Protein AF-A0A6C0ADE0-F1 (afdb_monomer_lite)

Sequence (168 aa):
MKRLPNNFSSVLDKIGKIKNLGKESSYKEVNKNYNKIDKKFKESECYVPDIEKTLAKYKQDDKRVDALRILKDSRNEELYKLATKSSKLTKLAKKIVKDYSPNFESKISETKVVSILKKLLQKRCRGWTGPWTILELNNNGTIKNIELFDSNDKTYVFRELCKRYKKK

pLDDT: mean 76.49, std 15.69, range [42.31, 96.62]

Structure (mmCIF, N/CA/C/O backbone):
data_AF-A0A6C0ADE0-F1
#
_entry.id   AF-A0A6C0ADE0-F1
#
loop_
_atom_site.group_PDB
_atom_site.id
_atom_site.type_symbol
_atom_site.label_atom_id
_atom_site.label_alt_id
_atom_site.label_comp_id
_atom_site.label_asym_id
_atom_site.label_entity_id
_atom_site.label_seq_id
_atom_site.pdbx_PDB_ins_code
_atom_site.Cartn_x
_atom_site.Cartn_y
_atom_site.Cartn_z
_atom_site.occupancy
_atom_site.B_iso_or_equiv
_atom_site.auth_seq_id
_atom_site.auth_comp_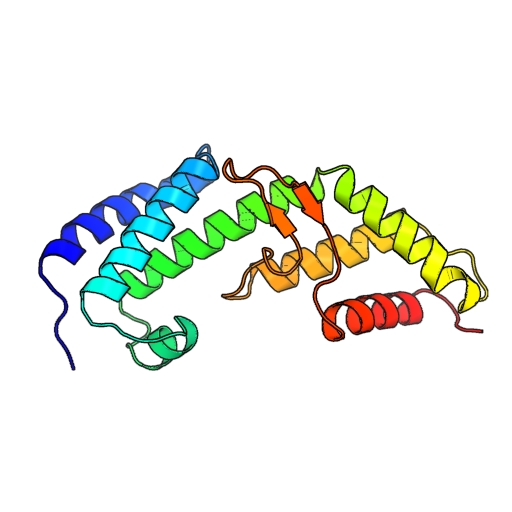id
_atom_site.auth_asym_id
_atom_site.auth_atom_id
_atom_site.pdbx_PDB_model_num
ATOM 1 N N . MET A 1 1 ? -31.093 -11.172 15.295 1.00 44.62 1 MET A N 1
ATOM 2 C CA . MET A 1 1 ? -29.866 -10.345 15.170 1.00 44.62 1 MET A CA 1
ATOM 3 C C . MET A 1 1 ? -29.259 -10.166 16.554 1.00 44.62 1 MET A C 1
ATOM 5 O O . MET A 1 1 ? -29.986 -9.736 17.443 1.00 44.62 1 MET A O 1
ATOM 9 N N . LYS A 1 2 ? -27.981 -10.519 16.765 1.00 43.75 2 LYS A N 1
ATOM 10 C CA . LYS A 1 2 ? -27.301 -10.273 18.052 1.00 43.75 2 LYS A CA 1
ATOM 11 C C . LYS A 1 2 ? -27.262 -8.756 18.308 1.00 43.75 2 LYS A C 1
ATOM 13 O O . LYS A 1 2 ? -26.799 -8.006 17.448 1.00 43.75 2 LYS A O 1
ATOM 18 N N . ARG A 1 3 ? -27.789 -8.297 19.448 1.00 42.31 3 ARG A N 1
ATOM 19 C CA . ARG A 1 3 ? -27.652 -6.897 19.892 1.00 42.31 3 ARG A CA 1
ATOM 20 C C . ARG A 1 3 ? -26.234 -6.699 20.431 1.00 42.31 3 ARG A C 1
ATOM 22 O O . ARG A 1 3 ? -25.708 -7.597 21.081 1.00 42.31 3 ARG A O 1
ATOM 29 N N . LEU A 1 4 ? -25.608 -5.560 20.130 1.00 48.62 4 LEU A N 1
ATOM 30 C CA . LEU A 1 4 ? -24.246 -5.294 20.604 1.00 48.62 4 LEU A CA 1
ATOM 31 C C . LEU A 1 4 ? -24.224 -4.846 22.073 1.00 48.62 4 LEU A C 1
ATOM 33 O O . LEU A 1 4 ? -25.195 -4.241 22.530 1.00 48.62 4 LEU A O 1
ATOM 37 N N . PRO A 1 5 ? -23.099 -5.064 22.780 1.00 54.41 5 PRO A N 1
ATOM 38 C CA . PRO A 1 5 ? -22.905 -4.577 24.141 1.00 54.41 5 PRO A CA 1
ATOM 39 C C . PRO A 1 5 ? -22.916 -3.042 24.242 1.00 54.41 5 PRO A C 1
ATOM 41 O O . PRO A 1 5 ? -22.421 -2.338 23.361 1.00 54.41 5 PRO A O 1
ATOM 44 N N . ASN A 1 6 ? -23.394 -2.517 25.373 1.00 56.78 6 ASN A N 1
ATOM 45 C CA . ASN A 1 6 ? -23.583 -1.077 25.621 1.00 56.78 6 ASN A CA 1
ATOM 46 C C . ASN A 1 6 ? -22.294 -0.230 25.550 1.00 56.78 6 ASN A C 1
ATOM 48 O O . ASN A 1 6 ? -22.346 0.972 25.293 1.00 56.78 6 ASN A O 1
ATOM 52 N N . ASN A 1 7 ? -21.117 -0.837 25.725 1.00 60.50 7 ASN A N 1
ATOM 53 C CA . ASN A 1 7 ? -19.832 -0.129 25.681 1.00 60.50 7 ASN A CA 1
ATOM 54 C C . ASN A 1 7 ? -19.451 0.387 24.275 1.00 60.50 7 ASN A C 1
ATOM 56 O O . ASN A 1 7 ? -18.575 1.249 24.159 1.00 60.50 7 ASN A O 1
ATOM 60 N N . PHE A 1 8 ? -20.122 -0.084 23.220 1.00 62.78 8 PHE A N 1
ATOM 61 C CA . PHE A 1 8 ? -19.849 0.297 21.833 1.00 62.78 8 PHE A CA 1
ATOM 62 C C . PHE A 1 8 ? -20.228 1.742 21.490 1.00 62.78 8 PHE A C 1
ATOM 64 O O . PHE A 1 8 ? -19.565 2.350 20.652 1.00 62.78 8 PHE A O 1
ATOM 71 N N . SER A 1 9 ? -21.239 2.315 22.149 1.00 61.28 9 SER A N 1
ATOM 72 C CA . SER A 1 9 ? -21.659 3.710 21.928 1.00 61.28 9 SER A CA 1
ATOM 73 C C . SER A 1 9 ? -20.503 4.694 22.168 1.00 61.28 9 SER A C 1
ATOM 75 O O . SER A 1 9 ? -20.124 5.464 21.290 1.00 61.28 9 SER A O 1
ATOM 77 N N . SER A 1 10 ? -19.805 4.530 23.298 1.00 65.50 10 SER A N 1
ATOM 78 C CA . SER A 1 10 ? -18.647 5.358 23.670 1.00 65.50 10 SER A CA 1
ATOM 79 C C . SER A 1 10 ? -17.479 5.292 22.676 1.00 65.50 10 SER A C 1
ATOM 81 O O . SER A 1 10 ? -16.641 6.194 22.603 1.00 65.50 10 SER A O 1
ATOM 83 N N . VAL A 1 11 ? -17.389 4.187 21.933 1.00 63.28 11 VAL A N 1
ATOM 84 C CA . VAL A 1 11 ? -16.378 3.971 20.904 1.00 63.28 11 VAL A CA 1
ATOM 85 C C . VAL A 1 11 ? -16.780 4.711 19.632 1.00 63.28 11 VAL A C 1
ATOM 87 O O . VAL A 1 11 ? -15.941 5.387 19.043 1.00 63.28 11 VAL A O 1
ATOM 90 N N . LEU A 1 12 ? -18.058 4.653 19.255 1.00 62.88 12 LEU A N 1
ATOM 91 C CA . LEU A 1 12 ? -18.595 5.386 18.109 1.00 62.88 12 LEU A CA 1
ATOM 92 C C . LEU A 1 12 ? -18.482 6.894 18.279 1.00 62.88 12 LEU A C 1
ATOM 94 O O . LEU A 1 12 ? -18.069 7.562 17.339 1.00 62.88 12 LEU A O 1
ATOM 98 N N . ASP A 1 13 ? -18.738 7.420 19.473 1.00 67.06 13 ASP A N 1
ATOM 99 C CA . ASP A 1 13 ? -18.589 8.853 19.751 1.00 67.06 13 ASP A CA 1
ATOM 100 C C . ASP A 1 13 ? -17.144 9.324 19.569 1.00 67.06 13 ASP A C 1
ATOM 102 O O . ASP A 1 13 ? -16.877 10.406 19.041 1.00 67.06 13 ASP A O 1
ATOM 106 N N . LYS A 1 14 ? -16.176 8.481 19.951 1.00 65.00 14 LYS A N 1
ATOM 107 C CA . LYS A 1 14 ? -14.754 8.753 19.712 1.00 65.00 14 LYS A CA 1
ATOM 108 C C . LYS A 1 14 ? -14.420 8.725 18.224 1.00 65.00 14 LYS A C 1
ATOM 110 O O . LYS A 1 14 ? -13.579 9.509 17.807 1.00 65.00 14 LYS A O 1
ATOM 115 N N . ILE A 1 15 ? -15.094 7.897 17.425 1.00 62.59 15 ILE A N 1
ATOM 116 C CA . ILE A 1 15 ? -14.918 7.863 15.965 1.00 62.59 15 ILE A CA 1
ATOM 117 C C . ILE A 1 15 ? -15.659 9.011 15.264 1.00 62.59 15 ILE A C 1
ATOM 119 O O . ILE A 1 15 ? -15.177 9.536 14.265 1.00 62.59 15 ILE A O 1
ATOM 123 N N . GLY A 1 16 ? -16.786 9.478 15.800 1.00 63.16 16 GLY A N 1
ATOM 124 C CA . GLY A 1 16 ? -17.458 10.684 15.313 1.00 63.16 16 GLY A CA 1
ATOM 125 C C . GLY A 1 16 ? -16.520 11.894 15.330 1.00 63.16 16 GLY A C 1
ATOM 126 O O . GLY A 1 16 ? -16.477 12.662 14.373 1.00 63.16 16 GLY A O 1
ATOM 127 N N . LYS A 1 17 ? -15.666 11.982 16.357 1.00 62.97 17 LYS A N 1
ATOM 128 C CA . LYS A 1 17 ? -14.595 12.988 16.469 1.00 62.97 17 LYS A CA 1
ATOM 129 C C . LYS A 1 17 ? -13.444 12.773 15.473 1.00 62.97 17 LYS A C 1
ATOM 131 O O . LYS A 1 17 ? -12.700 13.704 15.187 1.00 62.97 17 LYS A O 1
ATOM 136 N N . ILE A 1 18 ? -13.317 11.568 14.913 1.00 59.19 18 ILE A N 1
ATOM 137 C CA . ILE A 1 18 ? -12.251 11.162 13.989 1.00 59.19 18 ILE A CA 1
ATOM 138 C C . ILE A 1 18 ? -12.515 11.566 12.530 1.00 59.19 18 ILE A C 1
ATOM 140 O O . ILE A 1 18 ? -11.573 11.625 11.745 1.00 59.19 18 ILE A O 1
ATOM 144 N N . LYS A 1 19 ? -13.739 11.959 12.143 1.00 54.19 19 LYS A N 1
ATOM 145 C CA . LYS A 1 19 ? -13.967 12.579 10.816 1.00 54.19 19 LYS A CA 1
ATOM 146 C C . LYS A 1 19 ? -13.066 13.806 10.565 1.00 54.19 19 LYS A C 1
ATOM 148 O O . LYS A 1 19 ? -12.791 14.122 9.414 1.00 54.19 19 LYS A O 1
ATOM 153 N N . ASN A 1 20 ? -12.536 14.422 11.626 1.00 55.69 20 ASN A N 1
ATOM 154 C CA . ASN A 1 20 ? -11.571 15.521 11.563 1.00 55.69 20 ASN A CA 1
ATOM 155 C C . ASN A 1 20 ? -10.087 15.079 11.490 1.00 55.69 20 ASN A C 1
ATOM 157 O O . ASN A 1 20 ? -9.224 15.938 11.331 1.00 55.69 20 ASN A O 1
ATOM 161 N N . LEU A 1 21 ? -9.752 13.776 11.557 1.00 53.44 21 LEU A N 1
ATOM 162 C CA . LEU A 1 21 ? -8.354 13.289 11.504 1.00 53.44 21 LEU A CA 1
ATOM 163 C C . LEU A 1 21 ? -7.681 13.498 10.138 1.00 53.44 21 LEU A C 1
ATOM 165 O O . LEU A 1 21 ? -6.459 13.407 10.044 1.00 53.44 21 LEU A O 1
ATOM 169 N N . GLY A 1 22 ? -8.451 13.800 9.086 1.00 46.94 22 GLY A N 1
ATOM 170 C CA . GLY A 1 22 ? -7.932 14.019 7.733 1.00 46.94 22 GLY A CA 1
ATOM 171 C C . GLY A 1 22 ? -6.965 15.200 7.592 1.00 46.94 22 GLY A C 1
ATOM 172 O O . GLY A 1 22 ? -6.417 15.382 6.506 1.00 46.94 22 GLY A O 1
ATOM 173 N N . LYS A 1 23 ? -6.745 15.998 8.650 1.00 50.06 23 LYS A N 1
ATOM 174 C CA . LYS A 1 23 ? -5.848 17.158 8.599 1.00 50.06 23 LYS A CA 1
ATOM 175 C C . LYS A 1 23 ? -4.549 17.071 9.399 1.00 50.06 23 LYS A C 1
ATOM 177 O O . LYS A 1 23 ? -3.659 17.818 9.033 1.00 50.06 23 LYS A O 1
ATOM 182 N N . GLU A 1 24 ? -4.359 16.182 10.380 1.00 50.00 24 GLU A N 1
ATOM 183 C CA . GLU A 1 24 ? -3.116 16.245 11.193 1.00 50.00 24 GLU A CA 1
ATOM 184 C C . GLU A 1 24 ? -2.796 15.019 12.069 1.00 50.00 24 GLU A C 1
ATOM 186 O O . GLU A 1 24 ? -1.850 15.043 12.854 1.00 50.00 24 GLU A O 1
ATOM 191 N N . SER A 1 25 ? -3.558 13.928 11.985 1.00 60.25 25 SER A N 1
ATOM 192 C CA . SER A 1 25 ? -3.407 12.828 12.949 1.00 60.25 25 SER A CA 1
ATOM 1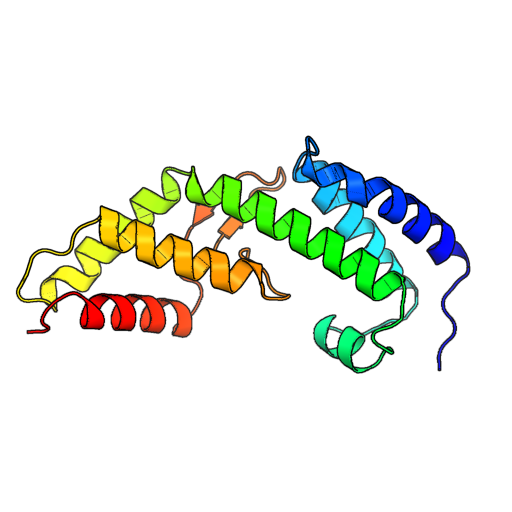93 C C . SER A 1 25 ? -2.361 11.804 12.534 1.00 60.25 25 SER A C 1
ATOM 195 O O . SER A 1 25 ? -2.317 11.354 11.389 1.00 60.25 25 SER A O 1
ATOM 197 N N . SER A 1 26 ? -1.532 11.383 13.488 1.00 68.69 26 SER A N 1
ATOM 198 C CA . SER A 1 26 ? -0.451 10.438 13.215 1.00 68.69 26 SER A CA 1
ATOM 199 C C . SER A 1 26 ? -0.990 9.031 12.922 1.00 68.69 26 SER A C 1
ATOM 201 O O . SER A 1 26 ? -1.973 8.580 13.517 1.00 68.69 26 SER A O 1
ATOM 203 N N . TYR A 1 27 ? -0.294 8.264 12.071 1.00 68.75 27 TYR A N 1
ATOM 204 C CA . TYR A 1 27 ? -0.612 6.845 11.837 1.00 68.75 27 TYR A CA 1
ATOM 205 C C . TYR A 1 27 ? -0.752 6.055 13.152 1.00 68.75 27 TYR A C 1
ATOM 207 O O . TYR A 1 27 ? -1.636 5.207 13.289 1.00 68.75 27 TYR A O 1
ATOM 215 N N . LYS A 1 28 ? 0.095 6.363 14.144 1.00 69.62 28 LYS A N 1
ATOM 216 C CA . LYS A 1 28 ? 0.086 5.729 15.468 1.00 69.62 28 LYS A CA 1
ATOM 217 C C . LYS A 1 28 ? -1.263 5.900 16.171 1.00 69.62 28 LYS A C 1
ATOM 219 O O . LYS A 1 28 ? -1.769 4.941 16.752 1.00 69.62 28 LYS A O 1
ATOM 224 N N . GLU A 1 29 ? -1.864 7.084 16.099 1.00 69.19 29 GLU A N 1
ATOM 225 C CA . GLU A 1 29 ? -3.171 7.365 16.701 1.00 69.19 29 GLU A CA 1
ATOM 226 C C . GLU A 1 29 ? -4.311 6.679 15.951 1.00 69.19 29 GLU A C 1
ATOM 228 O O . GLU A 1 29 ? -5.154 6.033 16.580 1.00 69.19 29 GLU A O 1
ATOM 233 N N . VAL A 1 30 ? -4.308 6.749 14.615 1.00 70.81 30 VAL A N 1
ATOM 234 C CA . VAL A 1 30 ? -5.309 6.069 13.776 1.00 70.81 30 VAL A CA 1
ATOM 235 C C . VAL A 1 30 ? -5.290 4.561 14.046 1.00 70.81 30 VAL A C 1
ATOM 237 O O . VAL A 1 30 ? -6.333 3.958 14.310 1.00 70.81 30 VAL A O 1
ATOM 240 N N . ASN A 1 31 ? -4.101 3.951 14.063 1.00 72.88 31 ASN A N 1
ATOM 241 C CA . ASN A 1 31 ? -3.940 2.516 14.283 1.00 72.88 31 ASN A CA 1
ATOM 242 C C . ASN A 1 31 ? -4.303 2.096 15.719 1.00 72.88 31 ASN A C 1
ATOM 244 O O . ASN A 1 31 ? -4.922 1.052 15.922 1.00 72.88 31 ASN A O 1
ATOM 248 N N . LYS A 1 32 ? -3.988 2.924 16.726 1.00 75.62 32 LYS A N 1
ATOM 249 C CA . LYS A 1 32 ? -4.409 2.695 18.120 1.00 75.62 32 LYS A CA 1
ATOM 250 C C . LYS A 1 32 ? -5.934 2.643 18.239 1.00 75.62 32 LYS A C 1
ATOM 252 O O . LYS A 1 32 ? -6.463 1.753 18.906 1.00 75.62 32 LYS A O 1
ATOM 257 N N . ASN A 1 33 ? -6.635 3.572 17.590 1.00 72.06 33 ASN A N 1
ATOM 258 C CA . ASN A 1 33 ? -8.096 3.606 17.598 1.00 72.06 33 ASN A CA 1
ATOM 259 C C . ASN A 1 33 ? -8.690 2.405 16.856 1.00 72.06 33 ASN A C 1
ATOM 261 O O . ASN A 1 33 ? -9.549 1.728 17.420 1.00 72.06 33 ASN A O 1
ATOM 265 N N . TYR A 1 34 ? -8.173 2.085 15.665 1.00 74.31 34 TYR A N 1
ATOM 266 C CA . TYR A 1 34 ? -8.557 0.889 14.911 1.00 74.31 34 TYR A CA 1
ATOM 267 C C . TYR A 1 34 ? -8.441 -0.384 15.765 1.00 74.31 34 TYR A C 1
ATOM 269 O O . TYR A 1 34 ? -9.428 -1.096 15.940 1.00 74.31 34 TYR A O 1
ATOM 277 N N . ASN A 1 35 ? -7.280 -0.618 16.388 1.00 75.44 35 ASN A N 1
ATOM 278 C CA . ASN A 1 35 ? -7.035 -1.806 17.213 1.00 75.44 35 ASN A CA 1
ATOM 279 C C . ASN A 1 35 ? -7.962 -1.884 18.433 1.00 75.44 35 ASN A C 1
ATOM 281 O O . ASN A 1 35 ? -8.391 -2.970 18.820 1.00 75.44 35 ASN A O 1
ATOM 285 N N . LYS A 1 36 ? -8.295 -0.743 19.050 1.00 73.56 36 LYS A N 1
ATOM 286 C CA . LYS A 1 36 ? -9.225 -0.704 20.187 1.00 73.56 36 LYS A CA 1
ATOM 287 C C . LYS A 1 36 ? -10.632 -1.143 19.781 1.00 73.56 36 LYS A C 1
ATOM 289 O O . LYS A 1 36 ? -11.290 -1.850 20.542 1.00 73.56 36 LYS A O 1
ATOM 294 N N . ILE A 1 37 ? -11.084 -0.719 18.605 1.00 70.44 37 ILE A N 1
ATOM 295 C CA . ILE A 1 37 ? -12.403 -1.074 18.074 1.00 70.44 37 ILE A CA 1
ATOM 296 C C . ILE A 1 37 ? -12.419 -2.538 17.650 1.00 70.44 37 ILE A C 1
ATOM 298 O O . ILE A 1 37 ? -13.31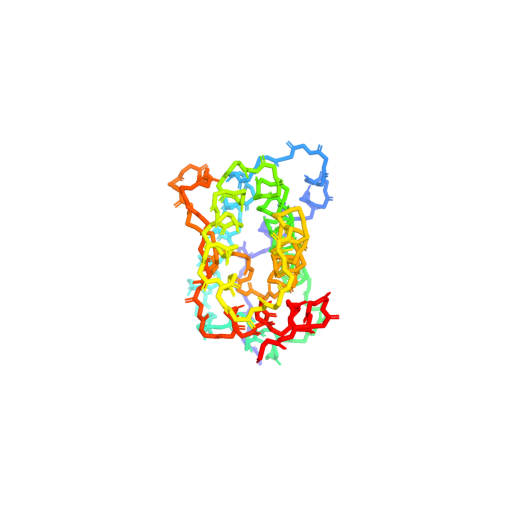2 -3.270 18.063 1.00 70.44 37 ILE A O 1
ATOM 302 N N . ASP A 1 38 ? -11.408 -2.978 16.899 1.00 70.56 38 ASP A N 1
ATOM 303 C CA . ASP A 1 38 ? -11.252 -4.371 16.470 1.00 70.56 38 ASP A CA 1
ATOM 304 C C . ASP A 1 38 ? -11.254 -5.333 17.670 1.00 70.56 38 ASP A C 1
ATOM 306 O O . ASP A 1 38 ? -11.996 -6.316 17.690 1.00 70.56 38 ASP A O 1
ATOM 310 N N . LYS A 1 39 ? -10.525 -4.990 18.742 1.00 74.19 39 LYS A N 1
ATOM 311 C CA . LYS A 1 39 ? -10.550 -5.748 19.999 1.00 74.19 39 LYS A CA 1
ATOM 312 C C . LYS A 1 39 ? -11.960 -5.838 20.592 1.00 74.19 39 LYS A C 1
ATOM 314 O O . LYS A 1 39 ? -12.371 -6.917 21.000 1.00 74.19 39 LYS A O 1
ATOM 319 N N . LYS A 1 40 ? -12.724 -4.739 20.609 1.00 68.94 40 LYS A N 1
ATOM 320 C CA . LYS A 1 40 ? -14.106 -4.730 21.127 1.00 68.94 40 LYS A CA 1
ATOM 321 C C . LYS A 1 40 ? -15.060 -5.575 20.282 1.00 68.94 40 LYS A C 1
ATOM 323 O O . LYS A 1 40 ? -15.943 -6.226 20.837 1.00 68.94 40 LYS A O 1
ATOM 328 N N . PHE A 1 41 ? -14.868 -5.625 18.965 1.00 65.12 41 PHE A N 1
ATOM 329 C CA . PHE A 1 41 ? -15.604 -6.555 18.106 1.00 65.12 41 PHE A CA 1
ATOM 330 C C . PHE A 1 41 ? -15.274 -8.010 18.459 1.00 65.12 41 PHE A C 1
ATOM 332 O O . PHE A 1 41 ? -16.189 -8.792 18.702 1.00 65.12 41 PHE A O 1
ATOM 339 N N . LYS A 1 42 ? -13.989 -8.353 18.600 1.00 65.19 42 LYS A N 1
ATOM 340 C CA . LYS A 1 42 ? -13.560 -9.707 18.992 1.00 65.19 42 LYS A CA 1
ATOM 341 C C . LYS A 1 42 ? -14.104 -10.132 20.363 1.00 65.19 42 LYS A C 1
ATOM 343 O O . LYS A 1 42 ? -14.612 -11.239 20.490 1.00 65.19 42 LYS A O 1
ATOM 348 N N . GLU A 1 43 ? -14.044 -9.246 21.362 1.00 65.12 43 GLU A N 1
ATOM 349 C CA . GLU A 1 43 ? -14.543 -9.486 22.731 1.00 65.12 43 GLU A CA 1
ATOM 350 C C . GLU A 1 43 ? -16.066 -9.663 22.803 1.00 65.12 43 GLU A C 1
ATOM 352 O O . GLU A 1 43 ? -16.563 -10.368 23.671 1.00 65.12 43 GLU A O 1
ATOM 357 N N . SER A 1 44 ? -16.825 -9.025 21.910 1.00 61.94 44 SER A N 1
ATOM 358 C CA . SER A 1 44 ? -18.297 -9.083 21.916 1.00 61.94 44 SER A CA 1
ATOM 359 C C . SER A 1 44 ? -18.871 -10.334 21.241 1.00 61.94 44 SER A C 1
ATOM 361 O O . SER A 1 44 ? -20.031 -10.328 20.830 1.00 61.94 44 SER A O 1
ATOM 363 N N . GLU A 1 45 ? -18.055 -11.381 21.063 1.00 53.41 45 GLU A N 1
ATOM 364 C CA . GLU A 1 45 ? -18.362 -12.560 20.241 1.00 53.41 45 GLU A CA 1
ATOM 365 C C . GLU A 1 45 ? -18.902 -12.210 18.846 1.00 53.41 45 GLU A C 1
ATOM 367 O O . GLU A 1 45 ? -19.582 -13.014 18.193 1.00 53.41 45 GLU A O 1
ATOM 372 N N . CYS A 1 46 ? -18.565 -11.022 18.335 1.00 50.81 46 CYS A N 1
ATOM 373 C CA . CYS A 1 46 ? -18.668 -10.725 16.915 1.00 50.81 46 CYS A CA 1
ATOM 374 C C . CYS A 1 46 ? -17.487 -11.415 16.225 1.00 50.81 46 CYS A C 1
ATOM 376 O O . CYS A 1 46 ? -16.618 -10.781 15.631 1.00 50.81 46 CYS A O 1
ATOM 378 N N . TYR A 1 47 ? -17.432 -12.739 16.376 1.00 42.75 47 TYR A N 1
ATOM 379 C CA . TYR A 1 47 ? -16.465 -13.607 15.741 1.00 42.75 47 TYR A CA 1
ATOM 380 C C . TYR A 1 47 ? -16.824 -13.646 14.267 1.00 42.75 47 TYR A C 1
ATOM 382 O O . TYR A 1 47 ? -17.665 -14.420 13.811 1.00 42.75 47 TYR A O 1
ATOM 390 N N . VAL A 1 48 ? -16.207 -12.766 13.502 1.00 46.06 48 VAL A N 1
ATOM 391 C CA . VAL A 1 48 ? -16.073 -13.008 12.084 1.00 46.06 48 VAL A CA 1
ATOM 392 C C . VAL A 1 48 ? -14.605 -12.774 11.778 1.00 46.06 48 VAL A C 1
ATOM 394 O O . VAL A 1 48 ? -14.138 -11.639 11.881 1.00 46.06 48 VAL A O 1
ATOM 397 N N . PRO A 1 49 ? -13.869 -13.831 11.408 1.00 45.28 49 PRO A N 1
ATOM 398 C CA . PRO A 1 49 ? -12.479 -13.751 10.957 1.00 45.28 49 PRO A CA 1
ATOM 399 C C . PRO A 1 49 ? -12.276 -12.899 9.694 1.00 45.28 49 PRO A C 1
ATOM 401 O O . PRO A 1 49 ? -11.251 -13.000 9.036 1.00 45.28 49 PRO A O 1
ATOM 404 N N . ASP A 1 50 ? -13.260 -12.092 9.314 1.00 53.09 50 ASP A N 1
ATOM 405 C CA . ASP A 1 50 ? -13.297 -11.388 8.058 1.00 53.09 50 ASP A CA 1
ATOM 406 C C . ASP A 1 50 ? -14.288 -10.234 8.196 1.00 53.09 50 ASP A C 1
ATOM 408 O O . ASP A 1 50 ? -15.505 -10.425 8.136 1.00 53.09 50 ASP A O 1
ATOM 412 N N . ILE A 1 51 ? -13.787 -9.026 8.451 1.00 53.00 51 ILE A N 1
ATOM 413 C CA . ILE A 1 51 ? -14.661 -7.855 8.544 1.00 53.00 51 ILE A CA 1
ATOM 414 C C . ILE A 1 51 ? -15.440 -7.685 7.230 1.00 53.00 51 ILE A C 1
ATOM 416 O O . ILE A 1 51 ? -16.568 -7.232 7.295 1.00 53.00 51 ILE A O 1
ATOM 420 N N . GLU A 1 52 ? -14.960 -8.164 6.073 1.00 51.44 52 GLU A N 1
ATOM 421 C CA . GLU A 1 52 ? -15.759 -8.228 4.835 1.00 51.44 52 GLU A CA 1
ATOM 422 C C . GLU A 1 52 ? -17.008 -9.114 4.972 1.00 51.44 52 GLU A C 1
ATOM 424 O O . GLU A 1 52 ? -18.100 -8.716 4.564 1.00 51.44 52 GLU A O 1
ATOM 429 N N . LYS A 1 53 ? -16.904 -10.273 5.633 1.00 54.62 53 LYS A N 1
ATOM 430 C CA . LYS A 1 53 ? -18.069 -11.121 5.938 1.00 54.62 53 LYS A CA 1
ATOM 431 C C . LYS A 1 53 ? -18.943 -10.519 7.039 1.00 54.62 53 LYS A C 1
ATOM 433 O O . LYS A 1 53 ? -20.151 -10.742 7.028 1.00 54.62 53 LYS A O 1
ATOM 438 N N . THR A 1 54 ? -18.376 -9.746 7.971 1.00 52.44 54 THR A N 1
ATOM 439 C CA . THR A 1 54 ? -19.157 -8.945 8.934 1.00 52.44 54 THR A CA 1
ATOM 440 C C . THR A 1 54 ? -19.946 -7.868 8.199 1.00 52.44 54 THR A C 1
ATOM 442 O O . THR A 1 54 ? -21.148 -7.757 8.386 1.00 52.44 54 THR A O 1
ATOM 445 N N . LEU A 1 55 ? -19.305 -7.125 7.302 1.00 55.62 55 LEU A N 1
ATOM 446 C CA . LEU A 1 55 ? -19.916 -6.085 6.476 1.00 55.62 55 LEU A CA 1
ATOM 447 C C . LEU A 1 55 ? -21.018 -6.647 5.570 1.00 55.62 55 LEU A C 1
ATOM 449 O O . LEU A 1 55 ? -22.012 -5.972 5.348 1.00 55.62 55 LEU A O 1
ATOM 453 N N . ALA A 1 56 ? -20.871 -7.887 5.094 1.00 56.69 56 ALA A N 1
ATOM 454 C CA . ALA A 1 56 ? -21.905 -8.586 4.333 1.00 56.69 56 ALA A CA 1
ATOM 455 C C . ALA A 1 56 ? -23.074 -9.098 5.203 1.00 56.69 56 ALA A C 1
ATOM 457 O O . ALA A 1 56 ? -24.184 -9.262 4.703 1.00 56.69 56 ALA A O 1
ATOM 458 N N . LYS A 1 57 ? -22.842 -9.370 6.498 1.00 54.22 57 LYS A N 1
ATOM 459 C CA . LYS A 1 57 ? -23.856 -9.879 7.445 1.00 54.22 57 LYS A CA 1
ATOM 460 C C . LYS A 1 57 ? -24.632 -8.782 8.178 1.00 54.22 57 LYS A C 1
ATOM 462 O O . LYS A 1 57 ? -25.758 -9.029 8.609 1.00 54.22 57 LYS A O 1
ATOM 467 N N . TYR A 1 58 ? -24.042 -7.607 8.372 1.00 55.03 58 TYR A N 1
ATOM 468 C CA . TYR A 1 58 ? -24.694 -6.455 8.995 1.00 55.03 58 TYR A CA 1
ATOM 469 C C . TYR A 1 58 ? -25.229 -5.518 7.901 1.00 55.03 58 TYR A C 1
ATOM 471 O O . TYR A 1 58 ? -24.603 -5.360 6.859 1.00 55.03 58 TYR A O 1
ATOM 479 N N . LYS A 1 59 ? -26.404 -4.905 8.108 1.00 56.16 59 LYS A N 1
ATOM 480 C CA . LYS A 1 59 ? -26.961 -3.936 7.146 1.00 56.16 59 LYS A CA 1
ATOM 481 C C . LYS A 1 59 ? -25.967 -2.781 6.945 1.00 56.16 59 LYS A C 1
ATOM 483 O O . LYS A 1 59 ? -25.395 -2.303 7.923 1.00 56.16 59 LYS A O 1
ATOM 488 N N . GLN A 1 60 ? -25.795 -2.329 5.700 1.00 55.78 60 GLN A N 1
ATOM 489 C CA . GLN A 1 60 ? -24.876 -1.237 5.336 1.00 55.78 60 GLN A CA 1
ATOM 490 C C . GLN A 1 60 ? -25.142 0.071 6.107 1.00 55.78 60 GLN A C 1
ATOM 492 O O . GLN A 1 60 ? -24.214 0.850 6.285 1.00 55.78 60 GLN A O 1
ATOM 497 N N . ASP A 1 61 ? -26.353 0.261 6.641 1.00 55.72 61 ASP A N 1
ATOM 498 C CA . ASP A 1 61 ? -26.769 1.449 7.408 1.00 55.72 61 ASP A CA 1
ATOM 499 C C . ASP A 1 61 ? -26.313 1.454 8.880 1.00 55.72 61 ASP A C 1
ATOM 501 O O . ASP A 1 61 ? -26.733 2.288 9.690 1.00 55.72 61 ASP A O 1
ATOM 505 N N . ASP A 1 62 ? -25.478 0.498 9.280 1.00 65.38 62 ASP A N 1
ATOM 506 C CA . ASP A 1 62 ? -24.936 0.464 10.627 1.00 65.38 62 ASP A CA 1
ATOM 507 C C . ASP A 1 62 ? -23.819 1.507 10.796 1.00 65.38 62 ASP A C 1
ATOM 509 O O . ASP A 1 62 ? -22.708 1.351 10.285 1.00 65.38 62 ASP A O 1
ATOM 513 N N . LYS A 1 63 ? -24.070 2.544 11.606 1.00 65.88 63 LYS A N 1
ATOM 514 C CA . LYS A 1 63 ? -23.093 3.606 11.925 1.00 65.88 63 LYS A CA 1
ATOM 515 C C . LYS A 1 63 ? -21.722 3.071 12.387 1.00 65.88 63 LYS A C 1
ATOM 517 O O . LYS A 1 63 ? -20.721 3.776 12.279 1.00 65.88 63 LYS A O 1
ATOM 522 N N . ARG A 1 64 ? -21.644 1.835 12.900 1.00 64.75 64 ARG A N 1
ATOM 523 C CA . ARG A 1 64 ? -20.396 1.163 13.320 1.00 64.75 64 ARG A CA 1
ATOM 524 C C . ARG A 1 64 ? -19.557 0.680 12.148 1.00 64.75 64 ARG A C 1
ATOM 526 O O . ARG A 1 64 ? -18.331 0.787 12.185 1.00 64.75 64 ARG A O 1
ATOM 533 N N . VAL A 1 65 ? -20.223 0.160 11.124 1.00 66.62 65 VAL A N 1
ATOM 534 C CA . VAL A 1 65 ? -19.610 -0.253 9.862 1.00 66.62 65 VAL A CA 1
ATOM 535 C C . VAL A 1 65 ? -18.998 0.964 9.171 1.00 66.62 65 VAL A C 1
ATOM 537 O O . VAL A 1 65 ? -17.833 0.923 8.772 1.00 66.62 65 VAL A O 1
ATOM 540 N N . ASP A 1 66 ? -19.727 2.079 9.141 1.00 70.25 66 ASP A N 1
ATOM 541 C CA . ASP A 1 66 ? -19.223 3.345 8.609 1.00 70.25 66 ASP A CA 1
ATOM 542 C C . ASP A 1 66 ? -18.002 3.860 9.366 1.00 70.25 66 ASP A C 1
ATOM 544 O O . ASP A 1 66 ? -17.008 4.261 8.761 1.00 70.25 66 ASP A O 1
ATOM 548 N N . ALA A 1 67 ? -18.051 3.807 10.694 1.00 71.00 67 ALA A N 1
ATOM 549 C CA . ALA A 1 67 ? -16.970 4.250 11.558 1.00 71.00 67 ALA A CA 1
ATOM 550 C C . ALA A 1 67 ? -15.675 3.439 11.334 1.00 71.00 67 ALA A C 1
ATOM 552 O O . ALA A 1 67 ? -14.582 4.001 11.226 1.00 71.00 67 ALA A O 1
ATOM 553 N N . LEU A 1 68 ? -15.797 2.116 11.203 1.00 71.56 68 LEU A N 1
ATOM 554 C CA . LEU A 1 68 ? -14.683 1.228 10.870 1.00 71.56 68 LEU A CA 1
ATOM 555 C C . LEU A 1 68 ? -14.137 1.471 9.461 1.00 71.56 68 LEU A C 1
ATOM 557 O O . LEU A 1 68 ? -12.919 1.474 9.271 1.00 71.56 68 LEU A O 1
ATOM 561 N N . ARG A 1 69 ? -15.023 1.686 8.483 1.00 75.19 69 ARG A N 1
ATOM 562 C CA . ARG A 1 69 ? -14.643 2.006 7.104 1.00 75.19 69 ARG A CA 1
ATOM 563 C C . ARG A 1 69 ? -13.829 3.296 7.050 1.00 75.19 69 ARG A C 1
ATOM 565 O O . ARG A 1 69 ? -12.728 3.264 6.512 1.00 75.19 69 ARG A O 1
ATOM 572 N N . ILE A 1 70 ? -14.301 4.361 7.704 1.00 76.25 70 ILE A N 1
ATOM 573 C CA . ILE A 1 70 ? -13.591 5.646 7.812 1.00 76.25 70 ILE A CA 1
ATOM 574 C C . ILE A 1 70 ? -12.187 5.440 8.388 1.00 76.25 70 ILE A C 1
ATOM 576 O O . ILE A 1 70 ? -11.208 5.867 7.789 1.00 76.25 70 ILE A O 1
ATOM 580 N N . LEU A 1 71 ? -12.062 4.729 9.511 1.00 74.00 71 LEU A N 1
ATOM 581 C CA . LEU A 1 71 ? -10.759 4.477 10.132 1.00 74.00 71 LEU A CA 1
ATOM 582 C C . LEU A 1 71 ? -9.812 3.668 9.251 1.00 74.00 71 LEU A C 1
ATOM 584 O O . LEU A 1 71 ? -8.622 3.977 9.168 1.00 74.00 71 LEU A O 1
ATOM 588 N N . LYS A 1 72 ? -10.330 2.617 8.610 1.00 78.94 72 LYS A N 1
ATOM 589 C CA . LYS A 1 72 ? -9.552 1.785 7.695 1.00 78.94 72 LYS A CA 1
ATOM 590 C C . LYS A 1 72 ? -9.081 2.609 6.498 1.00 78.94 72 LYS A C 1
ATOM 592 O O . LYS A 1 72 ? -7.910 2.516 6.139 1.00 78.94 72 LYS A O 1
ATOM 597 N N . ASP A 1 73 ? -9.962 3.413 5.911 1.00 78.19 73 ASP A N 1
ATOM 598 C CA . ASP A 1 73 ? -9.644 4.275 4.774 1.00 78.19 73 ASP A CA 1
ATOM 599 C C . ASP A 1 73 ? -8.596 5.327 5.159 1.00 78.19 73 ASP A C 1
ATOM 601 O O . ASP A 1 73 ? -7.568 5.410 4.490 1.00 78.19 73 ASP A O 1
ATOM 605 N N . SER A 1 74 ? -8.763 6.025 6.289 1.00 77.88 74 SER A N 1
ATOM 606 C CA . SER A 1 74 ? -7.768 6.985 6.792 1.00 77.88 74 SER A CA 1
ATOM 607 C C . SER A 1 74 ? -6.412 6.331 7.058 1.00 77.88 74 SER A C 1
ATOM 609 O O . SER A 1 74 ? -5.375 6.865 6.669 1.00 77.88 74 SER A O 1
ATOM 611 N N . ARG A 1 75 ? -6.389 5.138 7.669 1.00 79.50 75 ARG A N 1
ATOM 612 C CA . ARG A 1 75 ? -5.141 4.387 7.880 1.00 79.50 75 ARG A CA 1
ATOM 613 C C . ARG A 1 75 ? -4.467 4.056 6.550 1.00 79.50 75 ARG A C 1
ATOM 615 O O . ARG A 1 75 ? -3.258 4.225 6.412 1.00 79.50 75 ARG A O 1
ATOM 622 N N . ASN A 1 76 ? -5.235 3.543 5.591 1.00 83.00 76 ASN A N 1
ATOM 623 C CA . ASN A 1 76 ? -4.716 3.135 4.289 1.00 83.00 76 ASN A CA 1
ATOM 624 C C . ASN A 1 76 ? -4.191 4.341 3.501 1.00 83.00 76 ASN A C 1
ATOM 626 O O . ASN A 1 76 ? -3.160 4.232 2.840 1.00 83.00 76 ASN A O 1
ATOM 630 N N . GLU A 1 77 ? -4.860 5.487 3.602 1.00 83.06 77 GLU A N 1
ATOM 631 C CA . GLU A 1 77 ? -4.430 6.736 2.982 1.00 83.06 77 GLU A CA 1
ATOM 632 C C . GLU A 1 77 ? -3.096 7.231 3.559 1.00 83.06 77 GLU A C 1
ATOM 634 O O . GLU A 1 77 ? -2.184 7.566 2.801 1.00 83.06 77 GLU A O 1
ATOM 639 N N . GLU A 1 78 ? -2.929 7.204 4.882 1.00 82.19 78 GLU A N 1
ATOM 640 C CA . GLU A 1 78 ? -1.657 7.569 5.515 1.00 82.19 78 GLU A CA 1
ATOM 641 C C . GLU A 1 78 ? -0.527 6.610 5.123 1.00 82.19 78 GLU A C 1
ATOM 643 O O . GLU A 1 78 ? 0.569 7.042 4.757 1.00 82.19 78 GLU A O 1
ATOM 648 N N . LEU A 1 79 ? -0.796 5.302 5.084 1.00 83.38 79 LEU A N 1
ATOM 649 C CA . LEU A 1 79 ? 0.175 4.321 4.593 1.00 83.38 79 LEU A CA 1
ATOM 650 C C . LEU A 1 79 ? 0.557 4.565 3.130 1.00 83.38 79 LEU A C 1
ATOM 652 O O . LEU A 1 79 ? 1.732 4.459 2.777 1.00 83.38 79 LEU A O 1
ATOM 656 N N . TYR A 1 80 ? -0.402 4.938 2.282 1.00 88.38 80 TYR A N 1
ATOM 657 C CA . TYR A 1 80 ? -0.136 5.325 0.900 1.00 88.38 80 TYR A CA 1
ATOM 658 C C . TYR A 1 80 ? 0.770 6.558 0.819 1.00 88.38 80 TYR A C 1
ATOM 660 O O . TYR A 1 80 ? 1.775 6.545 0.100 1.00 88.38 80 TYR A O 1
ATOM 668 N N . LYS A 1 81 ? 0.463 7.618 1.575 1.00 86.75 81 LYS A N 1
ATOM 669 C CA . LYS A 1 81 ? 1.284 8.839 1.628 1.00 86.75 81 LYS A CA 1
ATOM 670 C C . LYS A 1 81 ? 2.713 8.527 2.079 1.00 86.75 81 LYS A C 1
ATOM 672 O O . LYS A 1 81 ? 3.663 8.988 1.446 1.00 86.75 81 LYS A O 1
ATOM 677 N N . LEU A 1 82 ? 2.875 7.701 3.113 1.00 86.06 82 LEU A N 1
ATOM 678 C CA . LEU A 1 82 ? 4.187 7.280 3.611 1.00 86.06 82 LEU A CA 1
ATOM 679 C C . LEU A 1 82 ? 4.947 6.440 2.575 1.00 86.06 82 LEU A C 1
ATOM 681 O O . LEU A 1 82 ? 6.127 6.687 2.319 1.00 86.06 82 LEU A O 1
ATOM 685 N N . ALA A 1 83 ? 4.280 5.474 1.939 1.00 89.38 83 ALA A N 1
ATOM 686 C CA . ALA A 1 83 ? 4.900 4.580 0.963 1.00 89.38 83 ALA A CA 1
ATOM 687 C C . ALA A 1 83 ? 5.333 5.316 -0.306 1.00 89.38 83 ALA A C 1
ATOM 689 O O . ALA A 1 83 ? 6.439 5.101 -0.800 1.00 89.38 83 ALA A O 1
ATOM 690 N N . THR A 1 84 ? 4.499 6.224 -0.816 1.00 90.88 84 THR A N 1
ATOM 691 C CA . THR A 1 84 ? 4.780 6.965 -2.055 1.00 90.88 84 THR A CA 1
ATOM 692 C C . THR A 1 84 ? 5.916 7.979 -1.933 1.00 90.88 84 THR A C 1
ATOM 694 O O . THR A 1 84 ? 6.491 8.346 -2.961 1.00 90.88 84 THR A O 1
ATOM 697 N N . LYS A 1 85 ? 6.253 8.394 -0.706 1.00 89.31 85 LYS A N 1
ATOM 698 C CA . LYS A 1 85 ? 7.412 9.240 -0.375 1.00 89.31 85 LYS A CA 1
ATOM 699 C C . LYS A 1 85 ? 8.651 8.433 0.040 1.00 89.31 85 LYS A C 1
ATOM 701 O O . LYS A 1 85 ? 9.721 9.005 0.224 1.00 89.31 85 LYS A O 1
ATOM 706 N N . SER A 1 86 ? 8.533 7.114 0.204 1.00 90.81 86 SER A N 1
ATOM 707 C CA . SER A 1 86 ? 9.618 6.270 0.703 1.00 90.81 86 SER A CA 1
ATOM 708 C C . SER A 1 86 ? 10.633 5.921 -0.384 1.00 90.81 86 SER A C 1
ATOM 710 O O . SER A 1 86 ? 10.274 5.410 -1.445 1.00 90.81 86 SER A O 1
ATOM 712 N N . SER A 1 87 ? 11.925 6.043 -0.069 1.00 93.62 87 SER A N 1
ATOM 713 C CA . SER A 1 87 ? 13.015 5.542 -0.923 1.00 93.62 87 SER A CA 1
ATOM 714 C C . SER A 1 87 ? 12.963 4.022 -1.140 1.00 93.62 87 SER A C 1
ATOM 716 O O . SER A 1 87 ? 13.537 3.509 -2.101 1.00 93.62 87 SER A O 1
ATOM 718 N N . LYS A 1 88 ? 12.242 3.285 -0.284 1.00 94.62 88 LYS A N 1
ATOM 719 C CA . LYS A 1 88 ? 12.025 1.837 -0.417 1.00 94.62 88 LYS A CA 1
ATOM 720 C C . LYS A 1 88 ? 11.193 1.488 -1.652 1.00 94.62 88 LYS A C 1
ATOM 722 O O . LYS A 1 88 ? 11.462 0.478 -2.292 1.00 94.62 88 LYS A O 1
ATOM 727 N N . LEU A 1 89 ? 10.260 2.359 -2.045 1.00 94.25 89 LEU A N 1
ATOM 728 C CA . LEU A 1 89 ? 9.474 2.174 -3.266 1.00 94.25 89 LEU A CA 1
ATOM 729 C C . LEU A 1 89 ? 10.368 2.265 -4.509 1.00 94.25 89 LEU A C 1
ATOM 731 O O . LEU A 1 89 ? 10.258 1.455 -5.426 1.00 94.25 89 LEU A O 1
ATOM 735 N N . THR A 1 90 ? 11.303 3.216 -4.503 1.00 94.19 90 THR A N 1
ATOM 736 C CA . THR A 1 90 ? 12.321 3.381 -5.546 1.00 94.19 90 THR A CA 1
ATOM 737 C C . THR A 1 90 ? 13.265 2.177 -5.604 1.00 94.19 90 THR A C 1
ATOM 739 O O . THR A 1 90 ? 13.570 1.680 -6.686 1.00 94.19 90 THR A O 1
ATOM 742 N N . LYS A 1 91 ? 13.685 1.641 -4.447 1.00 96.00 91 LYS A N 1
ATOM 743 C CA . LYS A 1 91 ? 14.489 0.405 -4.382 1.00 96.00 91 LYS A CA 1
ATOM 744 C C . LYS A 1 91 ? 13.759 -0.787 -5.012 1.00 96.00 91 LYS A C 1
ATOM 746 O O . LYS A 1 91 ? 14.358 -1.499 -5.816 1.00 96.00 91 LYS A O 1
ATOM 751 N N . LEU A 1 92 ? 12.472 -0.969 -4.709 1.00 95.50 92 LEU A N 1
ATOM 752 C CA . LEU A 1 92 ? 11.655 -2.012 -5.335 1.00 95.50 92 LEU A CA 1
ATOM 753 C C . LEU A 1 92 ? 11.535 -1.803 -6.852 1.00 95.50 92 LEU A C 1
ATOM 755 O O . LEU A 1 92 ? 11.673 -2.757 -7.615 1.00 95.50 92 LEU A O 1
ATOM 759 N N . ALA A 1 93 ? 11.334 -0.562 -7.304 1.00 96.62 93 ALA A N 1
ATOM 760 C CA . ALA A 1 93 ? 11.260 -0.250 -8.729 1.00 96.62 93 ALA A CA 1
ATOM 761 C C . ALA A 1 93 ? 12.545 -0.638 -9.477 1.00 96.62 93 ALA A C 1
ATOM 763 O O . ALA A 1 93 ? 12.465 -1.270 -10.527 1.00 96.62 93 ALA A O 1
ATOM 764 N N . LYS A 1 94 ? 13.722 -0.340 -8.912 1.00 96.44 94 LYS A N 1
ATOM 765 C CA . LYS A 1 94 ? 15.023 -0.747 -9.475 1.00 96.44 94 LYS A CA 1
ATOM 766 C C . LYS A 1 94 ? 15.160 -2.259 -9.600 1.00 96.44 94 LYS A C 1
ATOM 768 O O . LYS A 1 94 ? 15.603 -2.746 -10.638 1.00 96.44 94 LYS A O 1
ATOM 773 N N . LYS A 1 95 ? 14.749 -2.997 -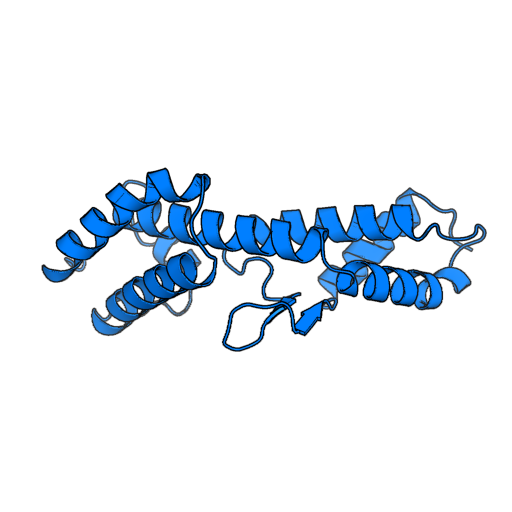8.564 1.00 96.25 95 LYS A N 1
ATOM 774 C CA . LYS A 1 95 ? 14.739 -4.465 -8.584 1.00 96.25 95 LYS A CA 1
ATOM 775 C C . LYS A 1 95 ? 13.854 -4.989 -9.717 1.00 96.25 95 LYS A C 1
ATOM 777 O O . LYS A 1 95 ? 14.314 -5.778 -10.527 1.00 96.25 95 LYS A O 1
ATOM 782 N N . ILE A 1 96 ? 12.637 -4.462 -9.854 1.00 95.44 96 ILE A N 1
ATOM 783 C CA . ILE A 1 96 ? 11.713 -4.832 -10.938 1.00 95.44 96 ILE A CA 1
ATOM 784 C C . ILE A 1 96 ? 12.298 -4.499 -12.315 1.00 95.44 96 ILE A C 1
ATOM 786 O O . ILE A 1 96 ? 12.219 -5.322 -13.219 1.00 95.44 96 ILE A O 1
ATOM 790 N N . VAL A 1 97 ? 12.912 -3.325 -12.498 1.00 96.56 97 VAL A N 1
ATOM 791 C CA . VAL A 1 97 ? 13.594 -3.001 -13.762 1.00 96.56 97 VAL A CA 1
ATOM 792 C C . VAL A 1 97 ? 14.644 -4.063 -14.075 1.00 96.56 97 VAL A C 1
ATOM 794 O O . VAL A 1 97 ? 14.635 -4.594 -15.181 1.00 96.56 97 VAL A O 1
ATOM 797 N N . LYS A 1 98 ? 15.502 -4.417 -13.114 1.00 95.69 98 LYS A N 1
ATOM 798 C CA . LYS A 1 98 ? 16.534 -5.446 -13.297 1.00 95.69 98 LYS A CA 1
ATOM 799 C C . LYS A 1 98 ? 15.930 -6.806 -13.661 1.00 95.69 98 LYS A C 1
ATOM 801 O O . LYS A 1 98 ? 16.356 -7.403 -14.644 1.00 95.69 98 LYS A O 1
ATOM 806 N N . ASP A 1 99 ? 14.930 -7.251 -12.908 1.00 94.00 99 ASP A N 1
ATOM 807 C CA . ASP A 1 99 ? 14.336 -8.584 -13.046 1.00 94.00 99 ASP A CA 1
ATOM 808 C C . ASP A 1 99 ? 13.565 -8.740 -14.369 1.00 94.00 99 ASP A C 1
ATOM 810 O O . ASP A 1 99 ? 13.572 -9.810 -14.973 1.00 94.00 99 ASP A O 1
ATOM 814 N N . TYR A 1 100 ? 12.912 -7.674 -14.848 1.00 94.06 100 TYR A N 1
ATOM 815 C CA . TYR A 1 100 ? 12.061 -7.743 -16.037 1.00 94.06 100 TYR A CA 1
ATOM 816 C C . TYR A 1 100 ? 12.720 -7.255 -17.326 1.00 94.06 100 TYR A C 1
ATOM 818 O O . TYR A 1 100 ? 12.262 -7.670 -18.388 1.00 94.06 100 TYR A O 1
ATOM 826 N N . SER A 1 101 ? 13.777 -6.433 -17.274 1.00 93.62 101 SER A N 1
ATOM 827 C CA . SER A 1 101 ? 14.449 -5.901 -18.477 1.00 93.62 101 SER A CA 1
ATOM 828 C C . SER A 1 101 ? 14.822 -6.959 -19.525 1.00 93.62 101 SER A C 1
ATOM 830 O O . SER A 1 101 ? 14.650 -6.666 -20.707 1.00 93.62 101 SER A O 1
ATOM 832 N N . PRO A 1 102 ? 15.261 -8.185 -19.164 1.00 94.69 102 PRO A N 1
ATOM 833 C CA . PRO A 1 102 ? 15.562 -9.216 -20.159 1.00 94.69 102 PRO A CA 1
ATOM 834 C C . PRO A 1 102 ? 14.388 -9.563 -21.088 1.00 94.69 102 PRO A C 1
ATOM 836 O O . PRO A 1 102 ? 14.625 -9.937 -22.232 1.00 94.69 102 PRO A O 1
ATOM 839 N N . ASN A 1 103 ? 13.142 -9.381 -20.635 1.00 93.12 103 ASN A N 1
ATOM 840 C CA . ASN A 1 103 ? 11.925 -9.767 -21.358 1.00 93.12 103 ASN A CA 1
ATOM 841 C C . ASN A 1 103 ? 11.423 -8.721 -22.371 1.00 93.12 103 ASN A C 1
ATOM 843 O O . ASN A 1 103 ? 10.420 -8.958 -23.045 1.00 93.12 103 ASN A O 1
ATOM 847 N N . PHE A 1 104 ? 12.056 -7.548 -22.451 1.00 94.06 104 PHE A N 1
ATOM 848 C CA . PHE A 1 104 ? 11.584 -6.429 -23.270 1.00 94.06 104 PHE A CA 1
ATOM 849 C C . PHE A 1 104 ? 12.678 -5.929 -24.210 1.00 94.06 104 PHE A C 1
ATOM 851 O O . PHE A 1 104 ? 13.862 -5.952 -23.874 1.00 94.06 104 PHE A O 1
ATOM 858 N N . GLU A 1 105 ? 12.278 -5.490 -25.404 1.00 92.00 105 GLU A N 1
ATOM 859 C CA . GLU A 1 105 ? 13.195 -4.964 -26.428 1.00 92.00 105 GLU A CA 1
ATOM 860 C C . GLU A 1 105 ? 13.785 -3.619 -25.991 1.00 92.00 105 GLU A C 1
ATOM 862 O O . GLU A 1 105 ? 14.978 -3.362 -26.127 1.00 92.00 105 GLU A O 1
ATOM 867 N N . SER A 1 106 ? 12.937 -2.772 -25.412 1.00 91.75 106 SER A N 1
ATOM 868 C CA . SER A 1 106 ? 13.278 -1.432 -24.949 1.00 91.75 106 SER A CA 1
ATOM 869 C C . SER A 1 106 ? 13.670 -1.406 -23.473 1.00 91.75 106 SER A C 1
ATOM 871 O O . SER A 1 106 ? 13.078 -2.107 -22.647 1.00 91.75 106 SER A O 1
ATOM 873 N N . LYS A 1 107 ? 14.576 -0.491 -23.114 1.00 93.12 107 LYS A N 1
ATOM 874 C CA . LYS A 1 107 ? 14.941 -0.215 -21.720 1.00 93.12 107 LYS A CA 1
ATOM 875 C C . LYS A 1 107 ? 13.716 0.212 -20.903 1.00 93.12 107 LYS A C 1
ATOM 877 O O . LYS A 1 107 ? 13.067 1.213 -21.207 1.00 93.12 107 LYS A O 1
ATOM 882 N N . ILE A 1 108 ? 13.439 -0.514 -19.821 1.00 95.81 108 ILE A N 1
ATOM 883 C CA . ILE A 1 108 ? 12.358 -0.176 -18.890 1.00 95.81 108 ILE A CA 1
ATOM 884 C C . ILE A 1 108 ? 12.754 1.061 -18.075 1.00 95.81 108 ILE A C 1
ATOM 886 O O . ILE A 1 108 ? 13.803 1.099 -17.432 1.00 95.81 108 ILE A O 1
ATOM 890 N N . SER A 1 109 ? 11.886 2.070 -18.057 1.00 95.31 109 SER A N 1
ATOM 891 C CA . SER A 1 109 ? 12.056 3.267 -17.234 1.00 95.31 109 SER A CA 1
ATOM 892 C C . SER A 1 109 ? 11.638 3.030 -15.778 1.00 95.31 109 SER A C 1
ATOM 894 O O . SER A 1 109 ? 10.491 2.670 -15.496 1.00 95.31 109 SER A O 1
ATOM 896 N N . GLU A 1 110 ? 12.543 3.318 -14.839 1.00 95.19 110 GLU A N 1
ATOM 897 C CA . GLU A 1 110 ? 12.291 3.247 -13.393 1.00 95.19 110 GLU A CA 1
ATOM 898 C C . GLU A 1 110 ? 11.117 4.140 -12.964 1.00 95.19 110 GLU A C 1
ATOM 900 O O . GLU A 1 110 ? 10.262 3.709 -12.192 1.00 95.19 110 GLU A O 1
ATOM 905 N N . THR A 1 111 ? 11.004 5.357 -13.506 1.00 95.31 111 THR A N 1
ATOM 906 C CA . THR A 1 111 ? 9.917 6.288 -13.149 1.00 95.31 111 THR A CA 1
ATOM 907 C C . THR A 1 111 ? 8.548 5.748 -13.563 1.00 95.31 111 THR A C 1
ATOM 909 O O . THR A 1 111 ? 7.561 5.907 -12.838 1.00 95.31 111 THR A O 1
ATOM 912 N N . LYS A 1 112 ? 8.479 5.031 -14.693 1.00 95.62 112 LYS A N 1
ATOM 913 C CA . LYS A 1 112 ? 7.262 4.330 -15.122 1.00 95.62 112 LYS A CA 1
ATOM 914 C C . LYS A 1 112 ? 6.941 3.159 -14.194 1.00 95.62 112 LYS A C 1
ATOM 916 O O . LYS A 1 112 ? 5.775 2.992 -13.842 1.00 95.62 112 LYS A O 1
ATOM 921 N N . VAL A 1 113 ? 7.942 2.403 -13.739 1.00 96.25 113 VAL A N 1
ATOM 922 C CA . VAL A 1 113 ? 7.744 1.332 -12.746 1.00 96.25 113 VAL A CA 1
ATOM 923 C C . VAL A 1 113 ? 7.235 1.894 -11.418 1.00 96.25 113 VAL A C 1
ATOM 925 O O . VAL A 1 113 ? 6.259 1.377 -10.880 1.00 96.25 113 VAL A O 1
ATOM 928 N N . VAL A 1 114 ? 7.801 3.000 -10.924 1.00 96.31 114 VAL A N 1
ATOM 929 C CA . VAL A 1 114 ? 7.294 3.690 -9.724 1.00 96.31 114 VAL A CA 1
ATOM 930 C C . VAL A 1 114 ? 5.825 4.084 -9.900 1.00 96.31 114 VAL A C 1
ATOM 932 O O . VAL A 1 114 ? 5.022 3.873 -8.993 1.00 96.31 114 VAL A O 1
ATOM 935 N N . SER A 1 115 ? 5.434 4.606 -11.068 1.00 96.00 115 SER A N 1
ATOM 936 C CA . SER A 1 115 ? 4.028 4.924 -11.362 1.00 96.00 115 SER A CA 1
ATOM 937 C C . SER A 1 115 ? 3.120 3.686 -11.304 1.00 96.00 115 SER A C 1
ATOM 939 O O . SER A 1 115 ? 2.035 3.748 -10.724 1.00 96.00 115 SER A O 1
ATOM 941 N N . ILE A 1 116 ? 3.569 2.545 -11.840 1.00 95.81 116 ILE A N 1
ATOM 942 C CA . ILE A 1 116 ? 2.839 1.268 -11.769 1.00 95.81 116 ILE A CA 1
ATOM 943 C C . ILE A 1 116 ? 2.678 0.814 -10.312 1.00 95.81 116 ILE A C 1
ATOM 945 O O . ILE A 1 116 ? 1.570 0.466 -9.900 1.00 95.81 116 ILE A O 1
ATOM 949 N N . LEU A 1 117 ? 3.747 0.873 -9.513 1.00 95.12 117 LEU A N 1
ATOM 950 C CA . LEU A 1 117 ? 3.713 0.498 -8.097 1.00 95.12 117 LEU A CA 1
ATOM 951 C C . LEU A 1 117 ? 2.793 1.410 -7.276 1.00 95.12 117 LEU A C 1
ATOM 953 O O . LEU A 1 117 ? 2.049 0.918 -6.431 1.00 95.12 117 LEU A O 1
ATOM 957 N N . LYS A 1 118 ? 2.766 2.721 -7.556 1.00 94.50 118 LYS A N 1
ATOM 958 C CA . LYS A 1 118 ? 1.810 3.652 -6.928 1.00 94.50 118 LYS A CA 1
ATOM 959 C C . LYS A 1 118 ? 0.362 3.266 -7.237 1.00 94.50 118 LYS A C 1
ATOM 961 O O . LYS A 1 118 ? -0.464 3.252 -6.330 1.00 94.50 118 LYS A O 1
ATOM 966 N N . LYS A 1 119 ? 0.056 2.884 -8.483 1.00 93.12 119 LYS A N 1
ATOM 967 C CA . LYS A 1 119 ? -1.285 2.393 -8.857 1.00 93.12 119 LYS A CA 1
ATOM 968 C C . LYS A 1 119 ? -1.647 1.095 -8.134 1.00 93.12 119 LYS A C 1
ATOM 970 O O . LYS A 1 119 ? -2.778 0.957 -7.674 1.00 93.12 119 LYS A O 1
ATOM 975 N N . LEU A 1 120 ? -0.696 0.167 -8.000 1.00 91.88 120 LEU A N 1
ATOM 976 C CA . LEU A 1 120 ? -0.898 -1.072 -7.244 1.00 91.88 120 LEU A CA 1
ATOM 977 C C . LEU A 1 120 ? -1.191 -0.785 -5.762 1.00 91.88 120 LEU A C 1
ATOM 979 O O . LEU A 1 120 ? -2.186 -1.273 -5.228 1.00 91.88 120 LEU A O 1
ATOM 983 N N . LEU A 1 121 ? -0.379 0.068 -5.126 1.00 90.88 121 LEU A N 1
ATOM 984 C CA . LEU A 1 121 ? -0.590 0.537 -3.752 1.00 90.88 121 LEU A CA 1
ATOM 985 C C . LEU A 1 121 ? -1.971 1.170 -3.584 1.00 90.88 121 LEU A C 1
ATOM 987 O O . LEU A 1 121 ? -2.696 0.821 -2.657 1.00 90.88 121 LEU A O 1
ATOM 991 N N . GLN A 1 122 ? -2.369 2.053 -4.499 1.00 89.31 122 GLN A N 1
ATOM 992 C CA . GLN A 1 122 ? -3.675 2.706 -4.451 1.00 89.31 122 GLN A CA 1
ATOM 993 C C . GLN A 1 122 ? -4.829 1.699 -4.572 1.00 89.31 122 GLN A C 1
ATOM 995 O O . GLN A 1 122 ? -5.820 1.816 -3.852 1.00 89.31 122 GLN A O 1
ATOM 1000 N N . LYS A 1 123 ? -4.693 0.679 -5.432 1.00 87.00 123 LYS A N 1
ATOM 1001 C CA . LYS A 1 123 ? -5.670 -0.414 -5.541 1.00 87.00 123 LYS A CA 1
ATOM 1002 C C . LYS A 1 123 ? -5.798 -1.170 -4.215 1.00 87.00 123 LYS A C 1
ATOM 1004 O O . LYS A 1 123 ? -6.914 -1.395 -3.756 1.00 87.00 123 LYS A O 1
ATOM 1009 N N . ARG A 1 124 ? -4.673 -1.499 -3.573 1.00 83.62 124 ARG A N 1
ATOM 1010 C CA . ARG A 1 124 ? -4.642 -2.166 -2.261 1.00 83.62 124 ARG A CA 1
ATOM 1011 C C . ARG A 1 124 ? -5.238 -1.288 -1.153 1.00 83.62 124 ARG A C 1
ATOM 1013 O O . ARG A 1 124 ? -5.977 -1.796 -0.320 1.00 83.62 124 ARG A O 1
ATOM 1020 N N . CYS A 1 125 ? -5.029 0.030 -1.189 1.00 81.38 125 CYS A N 1
ATOM 1021 C CA . CYS A 1 125 ? -5.600 0.966 -0.209 1.00 81.38 125 CYS A CA 1
ATOM 1022 C C . CYS A 1 125 ? -7.131 1.009 -0.209 1.00 81.38 125 CYS A C 1
ATOM 1024 O O . CYS A 1 125 ? -7.730 1.280 0.830 1.00 81.38 125 CYS A O 1
ATOM 1026 N N . ARG A 1 126 ? -7.768 0.714 -1.346 1.00 75.50 126 ARG A N 1
ATOM 1027 C CA . ARG A 1 126 ? -9.231 0.619 -1.435 1.00 75.50 126 ARG A CA 1
ATOM 1028 C C . ARG A 1 126 ? -9.771 -0.684 -0.836 1.00 75.50 126 ARG A C 1
ATOM 1030 O O . ARG A 1 126 ? -10.908 -0.710 -0.378 1.00 75.50 126 ARG A O 1
ATOM 1037 N N . GLY A 1 127 ? -8.956 -1.740 -0.797 1.00 72.69 127 GLY A N 1
ATOM 1038 C CA . GLY A 1 127 ? -9.328 -3.039 -0.235 1.00 72.69 127 GLY A CA 1
ATOM 1039 C C . GLY A 1 127 ? -9.432 -3.029 1.289 1.00 72.69 127 GLY A C 1
ATOM 1040 O O . GLY A 1 127 ? -8.856 -2.165 1.963 1.00 72.69 127 GLY A O 1
ATOM 1041 N N . TRP A 1 128 ? -10.157 -4.005 1.847 1.00 65.69 128 TRP A N 1
ATOM 1042 C CA . TRP A 1 128 ? -10.223 -4.166 3.297 1.00 65.69 128 TRP A CA 1
ATOM 1043 C C . TRP A 1 128 ? -8.867 -4.555 3.876 1.00 65.69 128 TRP A C 1
ATOM 1045 O O . TRP A 1 128 ? -8.443 -3.948 4.850 1.00 65.69 128 TRP A O 1
ATOM 1055 N N . THR A 1 129 ? -8.148 -5.471 3.219 1.00 68.19 129 THR A N 1
ATOM 1056 C CA . THR A 1 129 ? -6.778 -5.882 3.572 1.00 68.19 129 THR A CA 1
ATOM 1057 C C . THR A 1 129 ? -5.728 -4.787 3.380 1.00 68.19 129 THR A C 1
ATOM 1059 O O . THR A 1 129 ? -4.561 -5.032 3.645 1.00 68.19 129 THR A O 1
ATOM 1062 N N . GLY A 1 130 ? -6.097 -3.614 2.857 1.00 73.62 130 GLY A N 1
ATOM 1063 C CA . GLY A 1 130 ? -5.219 -2.456 2.708 1.00 73.62 130 GLY A CA 1
ATOM 1064 C C . GLY A 1 130 ? -3.852 -2.722 2.057 1.00 73.62 130 GLY A C 1
ATOM 1065 O O . GLY A 1 130 ? -3.638 -3.734 1.386 1.00 73.62 130 GLY A O 1
ATOM 1066 N N . PRO A 1 131 ? -2.905 -1.780 2.207 1.00 80.06 131 PRO A N 1
ATOM 1067 C CA . PRO A 1 131 ? -1.578 -1.884 1.608 1.00 80.06 131 PRO A CA 1
ATOM 1068 C C . PRO A 1 131 ? -0.575 -2.685 2.451 1.00 80.06 131 PRO A C 1
ATOM 1070 O O . PRO A 1 131 ? 0.540 -2.896 1.990 1.00 80.06 131 PRO A O 1
ATOM 1073 N N . TRP A 1 132 ? -0.918 -3.149 3.658 1.00 71.81 132 TRP A N 1
ATOM 1074 C CA . TRP A 1 132 ? 0.030 -3.879 4.520 1.00 71.81 132 TRP A CA 1
ATOM 1075 C C . TRP A 1 132 ? 0.437 -5.246 3.974 1.00 71.81 132 TRP A C 1
ATOM 1077 O O . TRP A 1 132 ? 1.433 -5.799 4.419 1.00 71.81 132 TRP A O 1
ATOM 1087 N N . THR A 1 133 ? -0.278 -5.780 2.982 1.00 73.50 133 THR A N 1
ATOM 1088 C CA . THR A 1 133 ? 0.183 -6.972 2.262 1.00 73.50 133 THR A CA 1
ATOM 1089 C C . THR A 1 133 ? 1.515 -6.705 1.558 1.00 73.50 133 THR A C 1
ATOM 1091 O O . THR A 1 133 ? 2.374 -7.569 1.521 1.00 73.50 133 THR A O 1
ATOM 1094 N N . ILE A 1 134 ? 1.720 -5.487 1.053 1.00 83.06 134 ILE A N 1
ATOM 1095 C CA . ILE A 1 134 ? 2.932 -5.082 0.323 1.00 83.06 134 ILE A CA 1
ATOM 1096 C C . ILE A 1 134 ? 3.849 -4.152 1.127 1.00 83.06 134 ILE A C 1
ATOM 1098 O O . ILE A 1 134 ? 4.903 -3.746 0.636 1.00 83.06 134 ILE A O 1
ATOM 1102 N N . LEU A 1 135 ? 3.459 -3.791 2.353 1.00 86.19 135 LEU A N 1
ATOM 1103 C CA . LEU A 1 135 ? 4.224 -2.931 3.254 1.00 86.19 135 LEU A CA 1
ATOM 1104 C C . LEU A 1 135 ? 4.560 -3.688 4.535 1.00 86.19 135 LEU A C 1
ATOM 1106 O O . LEU A 1 135 ? 3.678 -3.990 5.334 1.00 86.19 135 LEU A O 1
ATOM 1110 N N . GLU A 1 136 ? 5.849 -3.888 4.786 1.00 85.00 136 GLU A N 1
ATOM 1111 C CA . GLU A 1 136 ? 6.317 -4.323 6.096 1.00 85.00 136 GLU A CA 1
ATOM 1112 C C . GLU A 1 136 ? 6.514 -3.084 6.976 1.00 85.00 136 GLU A C 1
ATOM 1114 O O . GLU A 1 136 ? 7.278 -2.176 6.630 1.00 85.00 136 GLU A O 1
ATOM 1119 N N . LEU A 1 137 ? 5.827 -3.031 8.115 1.00 80.94 137 LEU A N 1
ATOM 1120 C CA . LEU A 1 137 ? 5.905 -1.926 9.071 1.00 80.94 137 LEU A CA 1
ATOM 1121 C C . LEU A 1 137 ? 6.638 -2.375 10.337 1.00 80.94 137 LEU A C 1
ATOM 1123 O O . LEU A 1 137 ? 6.520 -3.523 10.753 1.00 80.94 137 LEU A O 1
ATOM 1127 N N . ASN A 1 138 ? 7.368 -1.464 10.980 1.00 77.00 138 ASN A N 1
ATOM 1128 C CA . ASN A 1 138 ? 7.846 -1.689 12.343 1.00 77.00 138 ASN A CA 1
ATOM 1129 C C . ASN A 1 138 ? 6.733 -1.401 13.373 1.00 77.00 138 ASN A C 1
ATOM 1131 O O . ASN A 1 138 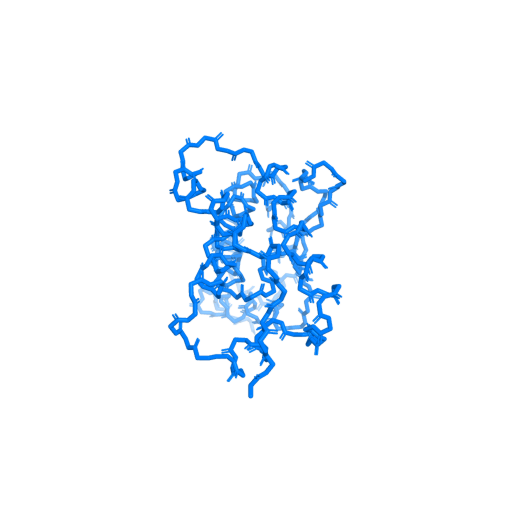? 5.674 -0.862 13.042 1.00 77.00 138 ASN A O 1
ATOM 1135 N N . ASN A 1 139 ? 7.004 -1.687 14.649 1.00 68.88 139 ASN A N 1
ATOM 1136 C CA . ASN A 1 139 ? 6.059 -1.467 15.755 1.00 68.88 139 ASN A CA 1
ATOM 1137 C C . ASN A 1 139 ? 5.609 -0.001 15.910 1.00 68.88 139 ASN A C 1
ATOM 1139 O O . ASN A 1 139 ? 4.563 0.270 16.495 1.00 68.88 139 ASN A O 1
ATOM 1143 N N . ASN A 1 140 ? 6.372 0.944 15.356 1.00 68.31 140 ASN A N 1
ATOM 1144 C CA . ASN A 1 140 ? 6.077 2.375 15.391 1.00 68.31 140 ASN A CA 1
ATOM 1145 C C . ASN A 1 140 ? 5.304 2.856 14.150 1.00 68.31 140 ASN A C 1
ATOM 1147 O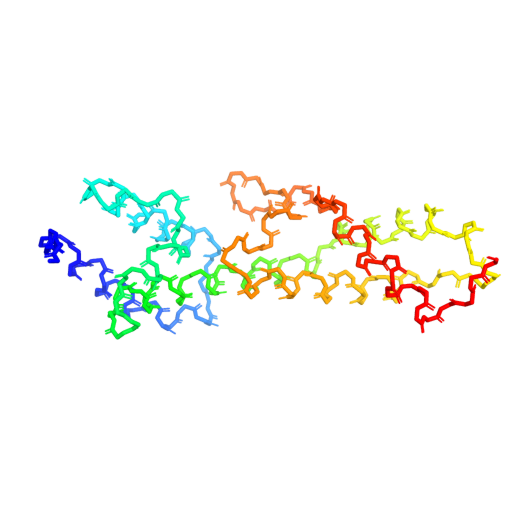 O . ASN A 1 140 ? 5.004 4.044 14.043 1.00 68.31 140 ASN A O 1
ATOM 1151 N N . GLY A 1 141 ? 4.974 1.962 13.212 1.00 67.31 141 GLY A N 1
ATOM 1152 C CA . GLY A 1 141 ? 4.267 2.301 11.977 1.00 67.31 141 GLY A CA 1
ATOM 1153 C C . GLY A 1 141 ? 5.144 2.903 10.881 1.00 67.31 141 GLY A C 1
ATOM 1154 O O . GLY A 1 141 ? 4.632 3.392 9.877 1.00 67.31 141 GLY A O 1
ATOM 1155 N N . THR A 1 142 ? 6.466 2.876 11.044 1.00 77.38 142 THR A N 1
ATOM 1156 C CA . THR A 1 142 ? 7.408 3.254 9.988 1.00 77.38 142 THR A CA 1
ATOM 1157 C C . THR A 1 142 ? 7.570 2.102 9.005 1.00 77.38 142 THR A C 1
ATOM 1159 O O . THR A 1 142 ? 7.662 0.941 9.401 1.00 77.38 142 THR A O 1
ATOM 1162 N N . ILE A 1 143 ? 7.676 2.420 7.715 1.00 85.12 143 ILE A N 1
ATOM 1163 C CA . ILE A 1 143 ? 7.887 1.417 6.668 1.00 85.12 143 ILE A CA 1
ATOM 1164 C C . ILE A 1 143 ? 9.296 0.831 6.792 1.00 85.12 143 ILE A C 1
ATOM 1166 O O . ILE A 1 143 ? 10.288 1.531 6.550 1.00 85.12 143 ILE A O 1
ATOM 1170 N N . LYS A 1 144 ? 9.370 -0.458 7.130 1.00 86.94 144 LYS A N 1
ATOM 1171 C CA . LYS A 1 144 ? 10.583 -1.281 7.171 1.00 86.94 144 LYS A CA 1
ATOM 1172 C C . LYS A 1 144 ? 10.931 -1.826 5.786 1.00 86.94 144 LYS A C 1
ATOM 1174 O O . LYS A 1 144 ? 12.095 -1.752 5.400 1.00 86.94 144 LYS A O 1
ATOM 1179 N N . ASN A 1 145 ? 9.940 -2.264 5.012 1.00 89.44 145 ASN A N 1
ATOM 1180 C CA . ASN A 1 145 ? 10.148 -2.784 3.660 1.00 89.44 145 ASN A CA 1
ATOM 1181 C C . ASN A 1 145 ? 8.919 -2.573 2.758 1.00 89.44 145 ASN A C 1
ATOM 1183 O O . ASN A 1 145 ? 7.814 -2.354 3.255 1.00 89.44 145 ASN A O 1
ATOM 1187 N N . ILE A 1 146 ? 9.121 -2.612 1.438 1.00 90.25 146 ILE A N 1
ATOM 1188 C CA . ILE A 1 146 ? 8.049 -2.618 0.431 1.00 90.25 146 ILE A CA 1
ATOM 1189 C C . ILE A 1 146 ? 8.357 -3.723 -0.575 1.00 90.25 146 ILE A C 1
ATOM 1191 O O . ILE A 1 146 ? 9.364 -3.640 -1.279 1.00 90.25 146 ILE A O 1
ATOM 1195 N N . GLU A 1 147 ? 7.485 -4.723 -0.673 1.00 90.19 147 GLU A N 1
ATOM 1196 C CA . GLU A 1 147 ? 7.671 -5.882 -1.553 1.00 90.19 147 GLU A CA 1
ATOM 1197 C C . GLU A 1 147 ? 6.356 -6.312 -2.205 1.00 90.19 147 GLU A C 1
ATOM 1199 O O . GLU A 1 147 ? 5.274 -6.023 -1.706 1.00 90.19 147 GLU A O 1
ATOM 1204 N N . LEU A 1 148 ? 6.447 -6.987 -3.355 1.00 86.19 148 LEU A N 1
ATOM 1205 C CA . LEU A 1 148 ? 5.277 -7.595 -3.992 1.00 86.19 148 LEU A CA 1
ATOM 1206 C C . LEU A 1 148 ? 4.886 -8.838 -3.190 1.00 86.19 148 LEU A C 1
ATOM 1208 O O . LEU A 1 148 ? 5.715 -9.733 -3.026 1.00 86.19 148 LEU A O 1
ATOM 1212 N N . PHE A 1 149 ? 3.645 -8.880 -2.709 1.00 76.81 149 PHE A N 1
ATOM 1213 C CA . PHE A 1 149 ? 3.196 -9.858 -1.720 1.00 76.81 149 PHE A CA 1
ATOM 1214 C C . PHE A 1 149 ? 2.967 -11.233 -2.337 1.00 76.81 149 PHE A C 1
ATOM 1216 O O . PHE A 1 149 ? 3.474 -12.241 -1.855 1.00 76.81 149 PHE A O 1
ATOM 1223 N N . ASP A 1 150 ? 2.205 -11.263 -3.429 1.00 78.81 150 ASP A N 1
ATOM 1224 C CA . ASP A 1 150 ? 1.713 -12.492 -4.038 1.00 78.81 150 ASP A CA 1
ATOM 1225 C C . ASP A 1 150 ? 1.970 -12.533 -5.558 1.00 78.81 150 ASP A C 1
ATOM 1227 O O . ASP A 1 150 ? 2.509 -11.607 -6.181 1.00 78.81 150 ASP A O 1
ATOM 1231 N N . SER A 1 151 ? 1.610 -13.656 -6.180 1.00 84.12 151 SER A N 1
ATOM 1232 C CA . SER A 1 151 ? 1.696 -13.838 -7.631 1.00 84.12 151 SER A CA 1
ATOM 1233 C C . SER A 1 151 ? 0.789 -12.870 -8.401 1.00 84.12 151 SER A C 1
ATOM 1235 O O . SER A 1 151 ? 1.115 -12.513 -9.537 1.00 84.12 151 SER A O 1
ATOM 1237 N N . ASN A 1 152 ? -0.304 -12.391 -7.797 1.00 85.00 152 ASN A N 1
ATOM 1238 C CA . ASN A 1 152 ? -1.216 -11.434 -8.422 1.00 85.00 152 ASN A CA 1
ATOM 1239 C C . ASN A 1 152 ? -0.557 -10.062 -8.570 1.00 85.00 152 ASN A C 1
ATOM 1241 O O . ASN A 1 152 ? -0.687 -9.435 -9.622 1.00 85.00 152 ASN A O 1
ATOM 1245 N N . ASP A 1 153 ? 0.195 -9.617 -7.563 1.00 86.62 153 ASP A N 1
ATOM 1246 C CA . ASP A 1 153 ? 0.949 -8.363 -7.604 1.00 86.62 153 ASP A CA 1
ATOM 1247 C C . ASP A 1 153 ? 2.028 -8.400 -8.692 1.00 86.62 153 ASP A C 1
ATOM 1249 O O . ASP A 1 153 ? 2.137 -7.475 -9.502 1.00 86.62 153 ASP A O 1
ATOM 1253 N N . LYS A 1 154 ? 2.787 -9.502 -8.768 1.00 89.19 154 LYS A N 1
ATOM 1254 C CA . LYS A 1 154 ? 3.794 -9.719 -9.823 1.00 89.19 154 LYS A CA 1
ATOM 1255 C C . LYS A 1 154 ? 3.152 -9.723 -11.211 1.00 89.19 154 LYS A C 1
ATOM 1257 O O . LYS A 1 154 ? 3.610 -9.014 -12.106 1.00 89.19 154 LYS A O 1
ATOM 1262 N N . THR A 1 155 ? 2.046 -10.451 -11.364 1.00 90.88 155 THR A N 1
ATOM 1263 C CA . THR A 1 155 ? 1.284 -10.523 -12.619 1.00 90.88 155 THR A CA 1
ATOM 1264 C C . THR A 1 155 ? 0.742 -9.155 -13.027 1.00 90.88 155 THR A C 1
ATOM 1266 O O . THR A 1 155 ? 0.809 -8.791 -14.201 1.00 90.88 155 THR A O 1
ATOM 1269 N N . TYR A 1 156 ? 0.231 -8.369 -12.078 1.00 92.69 156 TYR A N 1
ATOM 1270 C CA . TYR A 1 156 ? -0.244 -7.013 -12.336 1.00 92.69 156 TYR A CA 1
ATOM 1271 C C . TYR A 1 156 ? 0.879 -6.117 -12.866 1.00 92.69 156 TYR A C 1
ATOM 1273 O O . TYR A 1 156 ? 0.709 -5.476 -13.904 1.00 92.69 156 TYR A O 1
ATOM 1281 N N . VAL A 1 157 ? 2.033 -6.101 -12.189 1.00 93.38 157 VAL A N 1
ATOM 1282 C CA . VAL A 1 157 ? 3.191 -5.302 -12.615 1.00 93.38 157 VAL A CA 1
ATOM 1283 C C . VAL A 1 157 ? 3.639 -5.714 -14.015 1.00 93.38 157 VAL A C 1
ATOM 1285 O O . VAL A 1 157 ? 3.803 -4.850 -14.874 1.00 93.38 157 VAL A O 1
ATOM 1288 N N . PHE A 1 158 ? 3.771 -7.017 -14.271 1.00 93.38 158 PHE A N 1
ATOM 1289 C CA . PHE A 1 158 ? 4.182 -7.522 -15.578 1.00 93.38 158 PHE A CA 1
ATOM 1290 C C . PHE A 1 158 ? 3.200 -7.133 -16.691 1.00 93.38 158 PHE A C 1
ATOM 1292 O O . PHE A 1 158 ? 3.614 -6.598 -17.716 1.00 93.38 158 PHE A O 1
ATOM 1299 N N . ARG A 1 159 ? 1.888 -7.297 -16.470 1.00 94.31 159 ARG A N 1
ATOM 1300 C CA . ARG A 1 159 ? 0.854 -6.867 -17.430 1.00 94.31 159 ARG A CA 1
ATOM 1301 C C . ARG A 1 159 ? 0.935 -5.372 -17.726 1.00 94.31 159 ARG A C 1
ATOM 1303 O O . ARG A 1 159 ? 0.820 -4.965 -18.879 1.00 94.31 159 ARG A O 1
ATOM 1310 N N . GLU A 1 160 ? 1.138 -4.543 -16.706 1.00 95.94 160 GLU A N 1
ATOM 1311 C CA . GLU A 1 160 ? 1.288 -3.100 -16.892 1.00 95.94 160 GLU A CA 1
ATOM 1312 C C . GLU A 1 160 ? 2.585 -2.727 -17.630 1.00 95.94 160 GLU A C 1
ATOM 1314 O O . GLU A 1 160 ? 2.604 -1.717 -18.340 1.00 95.94 160 GLU A O 1
ATOM 1319 N N . LEU A 1 161 ? 3.648 -3.527 -17.516 1.00 95.00 161 LEU A N 1
ATOM 1320 C CA . LEU A 1 161 ? 4.852 -3.375 -18.335 1.00 95.00 161 LEU A CA 1
ATOM 1321 C C . LEU A 1 161 ? 4.590 -3.754 -19.798 1.00 95.00 161 LEU A C 1
ATOM 1323 O O . LEU A 1 161 ? 4.903 -2.957 -20.677 1.00 95.00 161 LEU A O 1
ATOM 1327 N N . CYS A 1 162 ? 3.935 -4.887 -20.071 1.00 92.88 162 CYS A N 1
ATOM 1328 C CA . CYS A 1 162 ? 3.589 -5.314 -21.436 1.00 92.88 162 CYS A CA 1
ATOM 1329 C C . CYS A 1 162 ? 2.696 -4.320 -22.187 1.00 92.88 162 CYS A C 1
ATOM 1331 O O . CYS A 1 162 ? 2.818 -4.183 -23.397 1.00 92.88 162 CYS A O 1
ATOM 1333 N N . LYS A 1 163 ? 1.835 -3.575 -21.487 1.00 93.75 163 LYS A N 1
ATOM 1334 C CA . LYS A 1 163 ? 1.044 -2.493 -22.102 1.00 93.75 163 LYS A CA 1
ATOM 1335 C C . LYS A 1 163 ? 1.885 -1.303 -22.578 1.00 93.75 163 LYS A C 1
ATOM 1337 O O . LYS A 1 163 ? 1.374 -0.458 -23.302 1.00 93.75 163 LYS A O 1
ATOM 1342 N N . ARG A 1 164 ? 3.118 -1.162 -22.086 1.00 92.31 164 ARG A N 1
ATOM 1343 C CA . ARG A 1 164 ? 3.967 0.028 -22.283 1.00 92.31 164 ARG A CA 1
ATOM 1344 C C . ARG A 1 164 ? 5.231 -0.254 -23.076 1.00 92.31 164 ARG A C 1
ATOM 1346 O O . ARG A 1 164 ? 5.776 0.671 -23.664 1.00 92.31 164 ARG A O 1
ATOM 1353 N N . TYR A 1 165 ? 5.702 -1.492 -23.049 1.00 92.19 165 TYR A N 1
ATOM 1354 C CA . TYR A 1 165 ? 6.954 -1.906 -23.658 1.00 92.19 165 TYR A CA 1
ATOM 1355 C C . TYR A 1 165 ? 6.710 -3.128 -24.529 1.00 92.19 165 TYR A C 1
ATOM 1357 O O . TYR A 1 165 ? 5.983 -4.044 -24.137 1.00 92.19 165 TYR A O 1
ATOM 1365 N N . LYS A 1 166 ? 7.354 -3.149 -25.695 1.00 86.38 166 LYS A N 1
ATOM 1366 C CA . LYS A 1 166 ? 7.296 -4.289 -26.601 1.00 86.38 166 LYS A CA 1
ATOM 1367 C C . LYS A 1 166 ? 8.075 -5.454 -25.993 1.00 86.38 166 LYS A C 1
ATOM 1369 O O . LYS A 1 166 ? 9.242 -5.312 -25.610 1.00 86.38 166 LYS A O 1
ATOM 1374 N N . LYS A 1 167 ? 7.380 -6.577 -25.831 1.00 86.69 167 LYS A N 1
ATOM 1375 C CA . LYS A 1 167 ? 7.963 -7.829 -25.351 1.00 86.69 167 LYS A CA 1
ATOM 1376 C C . LYS A 1 167 ? 8.875 -8.392 -26.446 1.00 86.69 167 LYS A C 1
ATOM 1378 O O . LYS A 1 167 ? 8.536 -8.251 -27.619 1.00 86.69 167 LYS A O 1
ATOM 1383 N N . LYS A 1 168 ? 10.000 -8.981 -26.045 1.00 82.38 168 LYS A N 1
ATOM 1384 C CA . LYS A 1 168 ? 10.809 -9.821 -26.936 1.00 82.38 168 LYS A CA 1
ATOM 1385 C C . LYS A 1 168 ? 10.093 -11.128 -27.259 1.00 82.38 168 LYS A C 1
ATOM 1387 O O . LYS A 1 168 ? 9.289 -11.584 -26.405 1.00 82.38 168 LYS A O 1
#

Organism: NCBI:txid1070528

Foldseek 3Di:
DDDFDPVVVVLLVVLVVVVPVLPPDDLQVLVVSLVVLVVSCVVRPVDDPDVVVVCVVDPVPPSSNVSNLSSLLSNLVVLLVQCLPDVQLLVQLVVCQVVCVVFFPDRDDSVLLSVLVSVVQVVQSNDSNHNVLQFDADPSRHTPHGHQRDPVSVVSSVVSVVVPTPTD

Radius of gyration: 19.26 Å; chains: 1; bounding box: 46×31×53 Å

Secondary structure (DSSP, 8-state):
-PPPPTTHHHHHHHHHGGGGGGGT--HHHHHHHHHHHHHHHHHTT---S-HHHHHHHS-TT-HHHHHHHHHHHHHHHHHHHHHHT-HHHHHHHHHHHHHHGGGBSSPPPHHHHHHHHHHHHHHHHHSTT-GGGTEEE-TTS-EEEE---SHHHHHHHHHHHHTTS-B-